Protein AF-A0AAW5BYF8-F1 (afdb_monomer_lite)

Sequence (85 aa):
MQEEKEAKVVMLRNGENVSVSCWNVDLPGLAMMLGVFAGTVATEAIKRGMSVDDVKDAMLDIFLASTARLDERAVEEIINGNTVL

Organism: NCBI:txid358742

Radius of gyration: 15.73 Å; chains: 1; bounding box: 45×26×40 Å

pLDDT: mean 73.42, std 11.85, range [40.53, 90.19]

Structure (mmCIF, N/CA/C/O backbone):
data_AF-A0AAW5BYF8-F1
#
_entry.id   AF-A0AAW5BYF8-F1
#
loop_
_atom_site.group_PDB
_atom_site.id
_atom_site.type_symbol
_atom_site.label_atom_id
_atom_site.label_alt_id
_atom_site.label_comp_id
_atom_site.label_asym_id
_atom_site.label_entity_id
_atom_site.label_seq_id
_atom_site.pdbx_PDB_ins_code
_atom_site.Cartn_x
_atom_site.Cartn_y
_atom_site.Cartn_z
_atom_site.occupancy
_atom_site.B_iso_o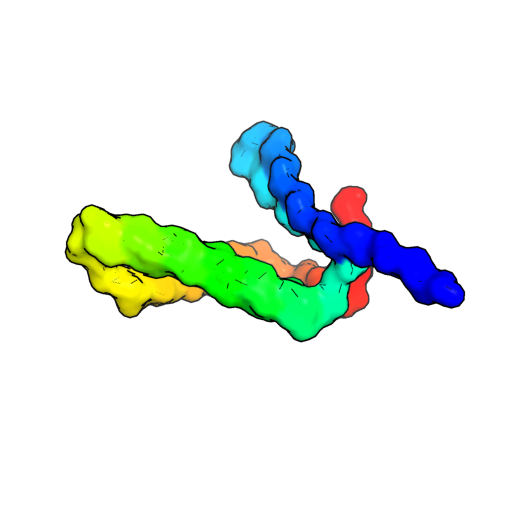r_equiv
_atom_site.auth_seq_id
_atom_site.auth_comp_id
_atom_site.auth_asym_id
_atom_site.auth_atom_id
_atom_site.pdbx_PDB_model_num
ATOM 1 N N . MET A 1 1 ? 34.215 -2.246 -6.044 1.00 44.34 1 MET A N 1
ATOM 2 C CA . MET A 1 1 ? 33.173 -1.596 -5.227 1.00 44.34 1 MET A CA 1
ATOM 3 C C . MET A 1 1 ? 31.942 -1.472 -6.095 1.00 44.34 1 MET A C 1
ATOM 5 O O . MET A 1 1 ? 32.042 -0.863 -7.151 1.00 44.34 1 MET A O 1
ATOM 9 N N . GLN A 1 2 ? 30.846 -2.128 -5.726 1.00 55.50 2 GLN A N 1
ATOM 10 C CA . GLN A 1 2 ? 29.554 -1.904 -6.373 1.00 55.50 2 GLN A CA 1
ATOM 11 C C . GLN A 1 2 ? 29.071 -0.531 -5.893 1.00 55.50 2 GLN A C 1
ATOM 13 O O . GLN A 1 2 ? 29.067 -0.298 -4.688 1.00 55.50 2 GLN A O 1
ATOM 18 N N . GLU A 1 3 ? 28.765 0.396 -6.803 1.00 59.03 3 GLU A N 1
ATOM 19 C CA . GLU A 1 3 ? 28.087 1.637 -6.414 1.00 59.03 3 GLU A CA 1
ATOM 20 C C . GLU A 1 3 ? 26.745 1.258 -5.785 1.00 59.03 3 GLU A C 1
ATOM 22 O O . GLU A 1 3 ? 25.907 0.631 -6.439 1.00 59.03 3 GLU A O 1
ATOM 27 N N . GLU A 1 4 ? 26.555 1.600 -4.511 1.00 63.66 4 GLU A N 1
ATOM 28 C CA . GLU A 1 4 ? 25.257 1.480 -3.857 1.00 63.66 4 GLU A CA 1
ATOM 29 C C . GLU A 1 4 ? 24.282 2.420 -4.573 1.00 63.66 4 GLU A C 1
ATOM 31 O O . GLU A 1 4 ? 24.352 3.643 -4.446 1.00 63.66 4 GLU A O 1
ATOM 36 N N . LYS A 1 5 ? 23.390 1.852 -5.389 1.00 70.44 5 LYS A N 1
ATOM 37 C CA . LYS A 1 5 ? 22.311 2.615 -6.011 1.00 70.44 5 LYS A CA 1
ATOM 38 C C . LYS A 1 5 ? 21.206 2.803 -4.986 1.00 70.44 5 LYS A C 1
ATOM 40 O O . LYS A 1 5 ? 20.553 1.846 -4.589 1.00 70.44 5 LYS A O 1
ATOM 45 N N . GLU A 1 6 ? 21.001 4.048 -4.578 1.00 78.94 6 GLU A N 1
ATOM 46 C CA . GLU A 1 6 ? 19.925 4.424 -3.668 1.00 78.94 6 GLU A CA 1
ATOM 47 C C . GLU A 1 6 ? 18.557 4.049 -4.271 1.00 78.94 6 GLU A C 1
ATOM 49 O O . GLU A 1 6 ? 18.223 4.442 -5.398 1.00 78.94 6 GLU A O 1
ATOM 54 N N . ALA A 1 7 ? 17.781 3.277 -3.510 1.00 80.88 7 ALA A N 1
ATOM 55 C CA . ALA A 1 7 ? 16.394 2.946 -3.804 1.00 80.88 7 ALA A CA 1
ATOM 56 C C . ALA A 1 7 ? 15.489 4.132 -3.447 1.00 80.88 7 ALA A C 1
ATOM 58 O O . ALA A 1 7 ? 15.605 4.695 -2.357 1.00 80.88 7 ALA A O 1
ATOM 59 N N . LYS A 1 8 ? 14.586 4.525 -4.352 1.00 81.88 8 LYS A N 1
ATOM 60 C CA . LYS A 1 8 ? 13.748 5.727 -4.178 1.00 81.88 8 LYS A CA 1
ATOM 61 C C . LYS A 1 8 ? 12.287 5.442 -4.463 1.00 81.88 8 LYS A C 1
ATOM 63 O O . LYS A 1 8 ? 11.980 4.830 -5.479 1.00 81.88 8 LYS A O 1
ATOM 68 N N . VAL A 1 9 ? 11.412 5.974 -3.610 1.00 80.69 9 VAL A N 1
ATOM 69 C CA . VAL A 1 9 ? 9.972 6.112 -3.860 1.00 80.69 9 VAL A CA 1
ATOM 70 C C . VAL A 1 9 ? 9.659 7.600 -3.910 1.00 80.69 9 VAL A C 1
ATOM 72 O O . VAL A 1 9 ? 9.967 8.326 -2.966 1.00 80.69 9 VAL A O 1
ATOM 75 N N . VAL A 1 10 ? 9.056 8.066 -5.000 1.00 83.38 10 VAL A N 1
ATOM 76 C CA . VAL A 1 10 ? 8.610 9.457 -5.135 1.00 83.38 10 VAL A CA 1
ATOM 77 C C . VAL A 1 10 ? 7.108 9.461 -5.350 1.00 83.38 10 VAL A C 1
ATOM 79 O O . VAL A 1 10 ? 6.594 8.789 -6.240 1.00 83.38 10 VAL A O 1
ATOM 82 N N . MET A 1 11 ? 6.416 10.240 -4.524 1.00 82.44 11 MET A N 1
ATOM 83 C CA . MET A 1 11 ? 4.992 10.514 -4.660 1.00 82.44 11 MET A CA 1
ATOM 84 C C . MET A 1 11 ? 4.838 11.939 -5.183 1.00 82.44 11 MET A C 1
ATOM 86 O O . MET A 1 11 ? 5.232 12.892 -4.509 1.00 82.44 11 MET A O 1
ATOM 90 N N . LEU A 1 12 ? 4.295 12.090 -6.387 1.00 82.50 12 LEU A N 1
ATOM 91 C CA . LEU A 1 12 ? 4.039 13.389 -7.007 1.00 82.50 12 LEU A CA 1
ATOM 92 C C . LEU A 1 12 ? 2.533 13.626 -7.074 1.00 82.50 12 LEU A C 1
ATOM 94 O O . LEU A 1 12 ? 1.770 12.747 -7.473 1.00 82.50 12 LEU A O 1
ATOM 98 N N . ARG A 1 13 ? 2.103 14.824 -6.677 1.00 80.75 13 ARG A N 1
ATOM 99 C CA . ARG A 1 13 ? 0.713 15.263 -6.806 1.00 80.75 13 ARG A CA 1
ATOM 100 C C . ARG A 1 13 ? 0.565 16.092 -8.077 1.00 80.75 13 ARG A C 1
ATOM 102 O O . ARG A 1 13 ? 1.121 17.183 -8.157 1.00 80.75 13 ARG A O 1
ATOM 109 N N . ASN A 1 14 ? -0.251 15.605 -9.007 1.00 81.06 14 ASN A N 1
ATOM 110 C CA . ASN A 1 14 ? -0.600 16.276 -10.256 1.00 81.06 14 ASN A CA 1
ATOM 111 C C . ASN A 1 14 ? -2.107 16.579 -10.239 1.00 81.06 14 ASN A C 1
ATOM 113 O O . ASN A 1 14 ? -2.924 15.806 -10.739 1.00 81.06 14 A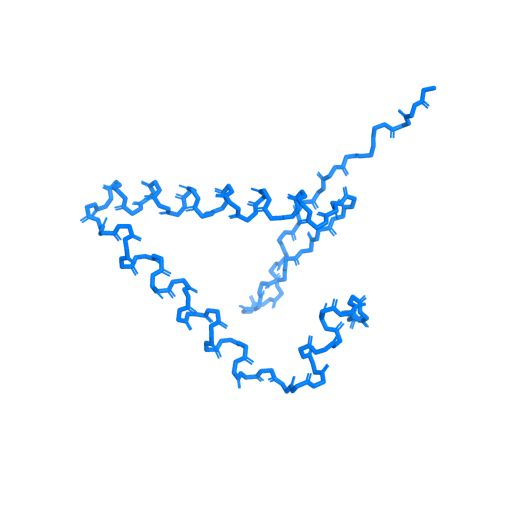SN A O 1
ATOM 117 N N . GLY A 1 15 ? -2.481 17.691 -9.598 1.00 83.88 15 GLY A N 1
ATOM 118 C CA . GLY A 1 15 ? -3.884 18.047 -9.357 1.00 83.88 15 GLY A CA 1
ATOM 119 C C . GLY A 1 15 ? -4.558 17.112 -8.345 1.00 83.88 15 GLY A C 1
ATOM 120 O O . GLY A 1 15 ? -4.090 16.971 -7.208 1.00 83.88 15 GLY A O 1
ATOM 121 N N . GLU A 1 16 ? -5.660 16.479 -8.756 1.00 77.75 16 GLU A N 1
ATOM 122 C CA . GLU A 1 16 ? -6.374 15.473 -7.952 1.00 77.75 16 GLU A CA 1
ATOM 123 C C . GLU A 1 16 ? -5.675 14.106 -7.952 1.00 77.75 16 GLU A C 1
ATOM 125 O O . GLU A 1 16 ? -5.867 13.316 -7.028 1.00 77.75 16 GLU A O 1
ATOM 130 N N . ASN A 1 17 ? -4.807 13.854 -8.934 1.00 61.25 17 ASN A N 1
ATOM 131 C CA . ASN A 1 17 ? -4.110 12.583 -9.078 1.00 61.25 17 ASN A CA 1
ATOM 132 C C . ASN A 1 17 ? -2.813 12.557 -8.261 1.00 61.25 17 ASN A C 1
ATOM 134 O O . ASN A 1 17 ? -2.090 13.553 -8.155 1.00 61.25 17 ASN A O 1
ATOM 138 N N . VAL A 1 18 ? -2.490 11.383 -7.720 1.00 75.88 18 VAL A N 1
ATOM 139 C CA . VAL A 1 18 ? -1.202 11.096 -7.080 1.00 75.88 18 VAL A CA 1
ATOM 140 C C . VAL A 1 18 ? -0.524 9.988 -7.875 1.00 75.88 18 VAL A C 1
ATOM 142 O O . VAL A 1 18 ? -1.084 8.905 -8.016 1.00 75.88 18 VAL A O 1
ATOM 145 N N . SER A 1 19 ? 0.673 10.253 -8.394 1.00 73.69 19 SER A N 1
ATOM 146 C CA . SER A 1 19 ? 1.520 9.247 -9.037 1.00 73.69 19 SER A CA 1
ATOM 147 C C . SER A 1 19 ? 2.602 8.789 -8.069 1.00 73.69 19 SER A C 1
ATOM 149 O O . SER A 1 19 ? 3.264 9.623 -7.445 1.00 73.69 19 SER A O 1
ATOM 151 N N . VAL A 1 20 ? 2.805 7.479 -7.973 1.00 80.50 20 VAL A N 1
ATOM 152 C CA . VAL A 1 20 ? 3.876 6.877 -7.176 1.00 80.50 20 VAL A CA 1
ATOM 153 C C . VAL A 1 20 ? 4.837 6.174 -8.121 1.00 80.50 20 VAL A C 1
ATOM 155 O O . VAL A 1 20 ? 4.426 5.296 -8.874 1.00 80.50 20 VAL A O 1
ATOM 158 N N . SER A 1 21 ? 6.110 6.548 -8.064 1.00 81.38 21 SER A N 1
ATOM 159 C CA . SER A 1 21 ? 7.164 5.973 -8.900 1.00 81.38 21 SER A CA 1
ATOM 160 C C . SER A 1 21 ? 8.286 5.429 -8.024 1.00 81.38 21 SER A C 1
ATOM 162 O O . SER A 1 21 ? 8.625 6.029 -7.000 1.00 81.38 21 SER A O 1
ATOM 164 N N . CYS A 1 22 ? 8.859 4.295 -8.426 1.00 80.44 22 CYS A N 1
ATOM 165 C CA . CYS A 1 22 ? 9.951 3.635 -7.716 1.00 80.44 22 CYS A CA 1
ATOM 166 C C . CYS A 1 22 ? 11.163 3.471 -8.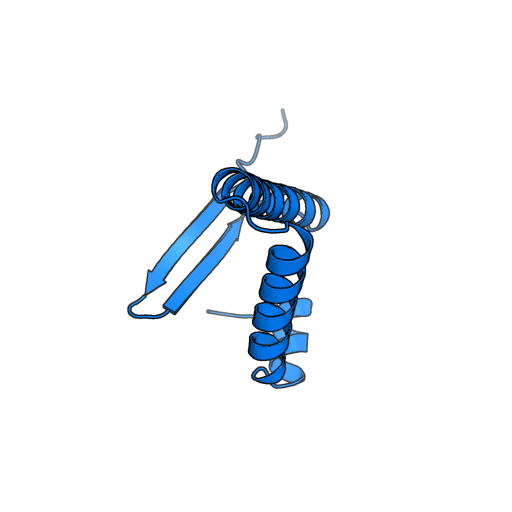644 1.00 80.44 22 CYS A C 1
ATOM 168 O O . CYS A 1 22 ? 11.001 3.074 -9.796 1.00 80.44 22 CYS A O 1
ATOM 170 N N . TRP A 1 23 ? 12.374 3.750 -8.154 1.00 83.44 23 TRP A N 1
ATOM 171 C CA . TRP A 1 23 ? 13.625 3.611 -8.917 1.00 83.44 23 TRP A CA 1
ATOM 172 C C . TRP A 1 23 ? 14.633 2.755 -8.168 1.00 83.44 23 TRP A C 1
ATOM 174 O O . TRP A 1 23 ? 14.790 2.908 -6.957 1.00 83.44 23 TRP A O 1
ATOM 184 N N . ASN A 1 24 ? 15.373 1.928 -8.914 1.00 83.75 24 ASN A N 1
ATOM 185 C CA . ASN A 1 24 ? 16.387 1.008 -8.385 1.00 83.75 24 ASN A CA 1
ATOM 186 C C . ASN A 1 24 ? 15.831 0.043 -7.320 1.00 83.75 24 ASN A C 1
ATOM 188 O O . ASN A 1 24 ? 16.532 -0.312 -6.378 1.00 83.75 24 ASN A O 1
ATOM 192 N N . VAL A 1 25 ? 14.567 -0.361 -7.465 1.00 78.88 25 VAL A N 1
ATOM 193 C CA . VAL A 1 25 ? 13.895 -1.319 -6.584 1.00 78.88 25 VAL A CA 1
ATOM 194 C C . VAL A 1 25 ? 13.466 -2.510 -7.429 1.00 78.88 25 VAL A C 1
ATOM 196 O O . VAL A 1 25 ? 12.795 -2.337 -8.445 1.00 78.88 25 VAL A O 1
ATOM 199 N N . ASP A 1 26 ? 13.884 -3.708 -7.036 1.00 77.31 26 ASP A N 1
ATOM 200 C CA . ASP A 1 26 ? 13.423 -4.954 -7.637 1.00 77.31 26 ASP A CA 1
ATOM 201 C C . ASP A 1 26 ? 12.047 -5.356 -7.080 1.00 77.31 26 ASP A C 1
ATOM 203 O O . ASP A 1 26 ? 11.550 -4.786 -6.110 1.00 77.31 26 ASP A O 1
ATOM 207 N N . LEU A 1 27 ? 11.394 -6.339 -7.701 1.00 71.62 27 LEU A N 1
ATOM 208 C CA . LEU A 1 27 ? 10.048 -6.748 -7.290 1.00 71.62 27 LEU A CA 1
ATOM 209 C C . LEU A 1 27 ? 9.968 -7.182 -5.803 1.00 71.62 27 LEU A C 1
ATOM 211 O O . LEU A 1 27 ? 9.030 -6.759 -5.122 1.00 71.62 27 LEU A O 1
ATOM 215 N N . PRO A 1 28 ? 10.937 -7.943 -5.249 1.00 71.00 28 PRO A N 1
ATOM 216 C CA . PRO A 1 28 ? 10.983 -8.228 -3.814 1.00 71.00 28 PRO A CA 1
ATOM 217 C C . PRO A 1 28 ? 11.145 -6.978 -2.939 1.00 71.00 28 PRO A C 1
ATOM 219 O O . PRO A 1 28 ? 10.449 -6.847 -1.929 1.00 71.00 28 PRO A O 1
ATOM 222 N N . GLY A 1 29 ? 12.021 -6.042 -3.315 1.00 71.81 29 GLY A N 1
ATOM 223 C CA . GLY A 1 29 ? 12.194 -4.775 -2.609 1.00 71.81 29 GLY A CA 1
ATOM 224 C C . GLY A 1 29 ? 10.927 -3.924 -2.638 1.00 71.81 29 GLY A C 1
ATOM 225 O O . GLY A 1 29 ? 10.550 -3.341 -1.622 1.00 71.81 29 GLY A O 1
ATOM 226 N N . LEU A 1 30 ? 10.206 -3.923 -3.761 1.00 73.69 30 LEU A N 1
ATOM 227 C CA . LEU A 1 30 ? 8.937 -3.216 -3.901 1.00 73.69 30 LEU A CA 1
ATOM 228 C C . LEU A 1 30 ? 7.867 -3.838 -2.997 1.00 73.69 30 LEU A C 1
ATOM 230 O O . LEU A 1 30 ? 7.164 -3.115 -2.294 1.00 73.69 30 LEU A O 1
ATOM 234 N N . ALA A 1 31 ? 7.782 -5.171 -2.947 1.00 69.38 31 ALA A N 1
ATOM 235 C CA . ALA A 1 31 ? 6.877 -5.885 -2.047 1.00 69.38 31 ALA A CA 1
ATOM 236 C C . ALA A 1 31 ? 7.185 -5.585 -0.569 1.00 69.38 31 ALA A C 1
ATOM 238 O O . ALA A 1 31 ? 6.270 -5.363 0.226 1.00 69.38 31 ALA A O 1
ATOM 239 N N . MET A 1 32 ? 8.468 -5.508 -0.205 1.00 71.31 32 MET A N 1
ATOM 240 C CA . MET A 1 32 ? 8.895 -5.117 1.139 1.00 71.31 32 MET A CA 1
ATOM 241 C C . MET A 1 32 ? 8.474 -3.676 1.470 1.00 71.31 32 MET A C 1
ATOM 243 O O . MET A 1 32 ? 7.945 -3.431 2.553 1.00 71.31 32 MET A O 1
ATOM 247 N N . MET A 1 33 ? 8.636 -2.734 0.535 1.00 75.62 33 MET A N 1
ATOM 248 C CA . MET A 1 33 ? 8.193 -1.343 0.701 1.00 75.62 33 MET A CA 1
ATOM 249 C C . MET A 1 33 ? 6.670 -1.229 0.840 1.00 75.62 33 MET A C 1
ATOM 251 O O . MET A 1 33 ? 6.190 -0.510 1.717 1.00 75.62 33 MET A O 1
ATOM 255 N N . LEU A 1 34 ? 5.902 -1.973 0.040 1.00 75.25 34 LEU A N 1
ATOM 256 C CA . LEU A 1 34 ? 4.444 -2.067 0.185 1.00 75.25 34 LEU A CA 1
ATOM 257 C C . LEU A 1 34 ? 4.051 -2.621 1.560 1.00 75.25 34 LEU A C 1
ATOM 259 O O . LEU A 1 34 ? 3.136 -2.094 2.191 1.00 75.25 34 LEU A O 1
ATOM 263 N N . GLY A 1 35 ? 4.786 -3.615 2.067 1.00 71.88 35 GLY A N 1
ATOM 264 C CA . GLY A 1 35 ? 4.624 -4.123 3.429 1.00 71.88 35 GLY A CA 1
ATOM 265 C C . GLY A 1 35 ? 4.841 -3.049 4.502 1.00 71.88 35 GLY A C 1
ATOM 266 O O . GLY A 1 35 ? 4.069 -2.971 5.456 1.00 71.88 35 GLY A O 1
ATOM 267 N N . VAL A 1 36 ? 5.832 -2.166 4.329 1.00 75.62 36 VAL A N 1
ATOM 268 C CA . VAL A 1 36 ? 6.065 -1.026 5.238 1.00 75.62 36 VAL A CA 1
ATOM 269 C C . VAL A 1 36 ? 4.889 -0.047 5.208 1.00 75.62 36 VAL A C 1
ATOM 271 O O . VAL A 1 36 ? 4.419 0.363 6.269 1.00 75.62 36 VAL A O 1
ATOM 274 N N . PHE A 1 37 ? 4.367 0.293 4.026 1.00 78.81 37 PHE A N 1
ATOM 275 C CA . PHE A 1 37 ? 3.185 1.157 3.907 1.00 78.81 37 PHE A CA 1
ATOM 276 C C . PHE A 1 37 ? 1.926 0.521 4.513 1.00 78.81 37 PHE A C 1
ATOM 278 O O . PHE A 1 37 ? 1.155 1.203 5.185 1.00 78.81 37 PHE A O 1
ATOM 285 N N . ALA A 1 38 ? 1.730 -0.789 4.354 1.00 79.31 38 ALA A N 1
ATOM 286 C CA . ALA A 1 38 ? 0.649 -1.501 5.033 1.00 79.31 38 ALA A CA 1
ATOM 287 C C . ALA A 1 38 ? 0.812 -1.435 6.563 1.00 79.31 38 ALA A C 1
ATOM 289 O O . ALA A 1 38 ? -0.154 -1.192 7.287 1.00 79.31 38 ALA A O 1
ATOM 290 N N . GLY A 1 39 ? 2.044 -1.566 7.064 1.00 76.69 39 GLY A N 1
ATOM 291 C CA . GLY A 1 39 ? 2.362 -1.438 8.485 1.00 76.69 39 GLY A CA 1
ATOM 292 C C . GLY A 1 39 ? 2.072 -0.048 9.065 1.00 76.69 39 GLY A C 1
ATOM 293 O O . GLY A 1 39 ? 1.554 0.051 10.182 1.00 76.69 39 GLY A O 1
ATOM 294 N N . THR A 1 40 ? 2.351 1.036 8.331 1.00 81.62 40 THR A N 1
ATOM 295 C CA . THR A 1 40 ? 2.044 2.404 8.797 1.00 81.62 40 THR A CA 1
ATOM 296 C C . THR A 1 40 ? 0.540 2.648 8.874 1.00 81.62 40 THR A C 1
ATOM 298 O O . THR A 1 40 ? 0.058 3.196 9.867 1.00 81.62 40 THR A O 1
ATOM 301 N N . VAL A 1 41 ? -0.207 2.173 7.878 1.00 82.81 41 VAL A N 1
ATOM 302 C CA . VAL A 1 41 ? -1.672 2.248 7.844 1.00 82.81 41 VAL A CA 1
ATOM 303 C C . VAL A 1 41 ? -2.296 1.424 8.978 1.00 82.81 41 VAL A C 1
ATOM 305 O O . VAL A 1 41 ? -3.137 1.939 9.714 1.00 82.81 41 VAL A O 1
ATOM 308 N N . ALA A 1 42 ? -1.830 0.191 9.202 1.00 81.06 42 ALA A N 1
ATOM 309 C CA . ALA A 1 42 ? -2.286 -0.652 10.310 1.00 81.06 42 ALA A CA 1
ATOM 310 C C . ALA A 1 42 ? -1.981 -0.030 11.685 1.00 81.06 42 ALA A C 1
ATOM 312 O O . ALA A 1 42 ? -2.818 -0.054 12.586 1.00 81.06 42 ALA A O 1
ATOM 313 N N . THR A 1 43 ? -0.807 0.586 11.846 1.00 85.75 43 THR A N 1
ATOM 314 C CA . THR A 1 43 ? -0.437 1.289 13.086 1.00 85.75 43 THR A CA 1
ATOM 315 C C . THR A 1 43 ? -1.393 2.445 13.381 1.00 85.75 43 THR A C 1
ATOM 317 O O . THR A 1 43 ? -1.796 2.647 14.527 1.00 85.75 43 THR A O 1
ATOM 320 N N . GLU A 1 44 ? -1.772 3.209 12.360 1.00 84.31 44 GLU A N 1
ATOM 321 C CA . GLU A 1 44 ? -2.720 4.312 12.510 1.00 84.31 44 GLU A CA 1
ATOM 322 C C . GLU A 1 44 ? -4.143 3.814 12.808 1.00 84.31 44 GLU A C 1
ATOM 324 O O . GLU A 1 44 ? -4.837 4.406 13.636 1.00 84.31 44 GLU A O 1
ATOM 329 N N . ALA A 1 45 ? -4.548 2.688 12.214 1.00 85.88 45 ALA A N 1
ATOM 330 C CA . ALA A 1 45 ? -5.811 2.019 12.519 1.00 85.88 45 ALA A CA 1
ATOM 331 C C . ALA A 1 45 ? -5.901 1.640 14.006 1.00 85.88 45 ALA A C 1
ATOM 333 O O . ALA A 1 45 ? -6.863 2.008 14.683 1.00 85.88 45 ALA A O 1
ATOM 334 N N . ILE A 1 46 ? -4.850 1.006 14.541 1.00 85.50 46 ILE A N 1
ATOM 335 C CA . ILE A 1 46 ? -4.764 0.620 15.957 1.00 85.50 46 ILE A CA 1
ATOM 336 C C . ILE A 1 46 ? -4.897 1.846 16.867 1.00 85.50 46 ILE A C 1
ATOM 338 O O . ILE A 1 46 ? -5.669 1.821 17.825 1.00 85.50 46 ILE A O 1
ATOM 342 N N . LYS A 1 47 ? -4.201 2.951 16.559 1.00 88.06 47 LYS A N 1
ATOM 343 C CA . LYS A 1 47 ? -4.288 4.196 17.350 1.00 88.06 47 LYS A CA 1
ATOM 344 C C . LYS A 1 47 ? -5.699 4.780 17.400 1.00 88.06 47 LYS A C 1
ATOM 346 O O . LYS A 1 47 ? -6.049 5.433 18.379 1.00 88.06 47 LYS A O 1
ATOM 351 N N . ARG A 1 48 ? -6.492 4.571 16.350 1.00 88.12 48 ARG A N 1
ATOM 352 C CA . ARG A 1 48 ? -7.871 5.066 16.231 1.00 88.12 48 ARG A CA 1
ATOM 353 C C . ARG A 1 48 ? -8.913 4.066 16.736 1.00 88.12 48 ARG A C 1
ATOM 355 O O . ARG A 1 48 ? -10.102 4.350 16.640 1.00 88.12 48 ARG A O 1
ATOM 362 N N . GLY A 1 49 ? -8.486 2.918 17.269 1.00 89.19 49 GLY A N 1
ATOM 363 C CA . GLY A 1 49 ? -9.382 1.849 17.713 1.00 89.19 49 GLY A CA 1
ATOM 364 C C . GLY A 1 49 ? -10.113 1.152 16.564 1.00 89.19 49 GLY A C 1
ATOM 365 O O . GLY A 1 49 ? -11.176 0.578 16.780 1.00 89.19 49 GLY A O 1
ATOM 366 N N . MET A 1 50 ? -9.575 1.231 15.345 1.00 87.19 50 MET A N 1
ATOM 367 C CA . MET A 1 50 ? -10.128 0.572 14.165 1.00 87.19 50 ME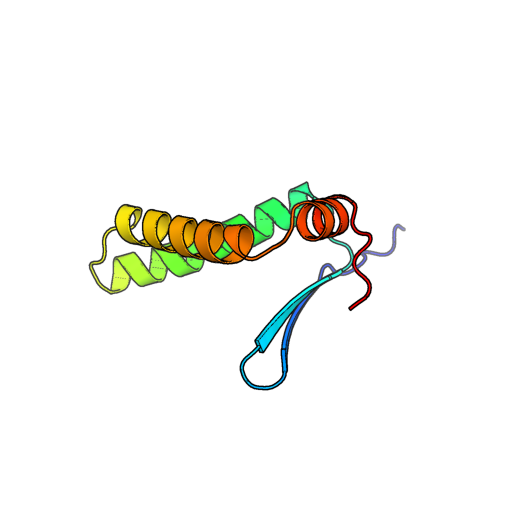T A CA 1
ATOM 368 C C . MET A 1 50 ? -9.581 -0.852 14.042 1.00 87.19 50 MET A C 1
ATOM 370 O O . MET A 1 50 ? -8.425 -1.116 14.383 1.00 87.19 50 MET A O 1
ATOM 374 N N . SER A 1 51 ? -10.399 -1.765 13.518 1.00 90.19 51 SER A N 1
ATOM 375 C CA . SER A 1 51 ? -9.957 -3.120 13.191 1.00 90.19 51 SER A CA 1
ATOM 376 C C . SER A 1 51 ? -8.951 -3.079 12.041 1.00 90.19 51 SER A C 1
ATOM 378 O O . SER A 1 51 ? -9.195 -2.457 11.008 1.00 90.19 51 SER A O 1
ATOM 380 N N . VAL A 1 52 ? -7.817 -3.762 12.207 1.00 86.38 52 VAL A N 1
ATOM 381 C CA . VAL A 1 52 ? -6.821 -3.907 11.134 1.00 86.38 52 VAL A CA 1
ATOM 382 C C . VAL A 1 52 ? -7.402 -4.701 9.962 1.00 86.38 52 VAL A C 1
ATOM 384 O O . VAL A 1 52 ? -7.059 -4.417 8.816 1.00 86.38 52 VAL A O 1
ATOM 387 N N . ASP A 1 53 ? -8.314 -5.640 10.232 1.00 87.75 53 ASP A N 1
ATOM 388 C CA . ASP A 1 53 ? -9.005 -6.389 9.183 1.00 87.75 53 ASP A CA 1
ATOM 389 C C . ASP A 1 53 ? -9.894 -5.482 8.331 1.00 87.75 53 ASP A C 1
ATOM 391 O O . ASP A 1 53 ? -9.804 -5.550 7.109 1.00 87.75 53 ASP A O 1
ATOM 395 N N . ASP A 1 54 ? -10.638 -4.559 8.948 1.00 85.44 54 ASP A N 1
ATOM 396 C CA . ASP A 1 54 ? -11.489 -3.612 8.213 1.00 85.44 54 ASP A CA 1
ATOM 397 C C . ASP A 1 54 ? -10.649 -2.680 7.328 1.00 85.44 54 ASP A C 1
ATOM 399 O O . ASP A 1 54 ? -11.039 -2.329 6.216 1.00 85.44 54 ASP A O 1
ATOM 403 N N . VAL A 1 55 ? -9.465 -2.279 7.803 1.00 83.19 55 VAL A N 1
ATOM 404 C CA . VAL A 1 55 ? -8.547 -1.434 7.028 1.00 83.19 55 VAL A CA 1
ATOM 405 C C . VAL A 1 55 ? -7.907 -2.205 5.876 1.00 83.19 55 VAL A C 1
ATOM 407 O O . VAL A 1 55 ? -7.797 -1.669 4.774 1.00 83.19 55 VAL A O 1
ATOM 410 N N . LYS A 1 56 ? -7.526 -3.465 6.097 1.00 85.62 56 LYS A N 1
ATOM 411 C CA . LYS A 1 56 ? -7.042 -4.372 5.048 1.00 85.62 56 LYS A CA 1
ATOM 412 C C . LYS A 1 56 ? -8.110 -4.575 3.970 1.00 85.62 56 LYS A C 1
ATOM 414 O O . LYS A 1 56 ? -7.791 -4.438 2.791 1.00 85.62 56 LYS A O 1
ATOM 419 N N . ASP A 1 57 ? -9.351 -4.850 4.361 1.00 85.94 57 ASP A N 1
ATOM 420 C CA . ASP A 1 57 ? -10.458 -5.060 3.424 1.00 85.94 57 ASP A CA 1
ATOM 421 C C . ASP A 1 57 ? -10.761 -3.773 2.641 1.00 85.94 57 ASP A C 1
ATOM 423 O O . ASP A 1 57 ? -10.836 -3.807 1.416 1.00 85.94 57 ASP A O 1
ATOM 427 N N . ALA A 1 58 ? -10.774 -2.609 3.299 1.00 80.88 58 ALA A N 1
ATOM 428 C CA . ALA A 1 58 ? -10.933 -1.321 2.620 1.00 80.88 58 ALA A CA 1
ATOM 429 C C . ALA A 1 58 ? -9.799 -1.022 1.618 1.00 80.88 58 ALA A C 1
ATOM 431 O O . ALA A 1 58 ? -10.044 -0.482 0.538 1.00 80.88 58 ALA A O 1
ATOM 432 N N . MET A 1 59 ? -8.550 -1.368 1.947 1.00 82.75 59 MET A N 1
ATOM 433 C CA . MET A 1 59 ? -7.422 -1.233 1.017 1.00 82.75 59 MET A CA 1
ATOM 434 C C . MET A 1 59 ? -7.564 -2.169 -0.189 1.00 82.75 59 MET A C 1
ATOM 436 O O . MET A 1 59 ? -7.280 -1.755 -1.316 1.00 82.75 59 MET A O 1
ATOM 440 N N . LEU A 1 60 ? -8.019 -3.405 0.036 1.00 80.25 60 LEU A N 1
ATOM 441 C CA . LEU A 1 60 ? -8.291 -4.375 -1.023 1.00 80.25 60 LEU A CA 1
ATOM 442 C C . LEU A 1 60 ? -9.417 -3.883 -1.942 1.00 80.25 60 LEU A C 1
ATOM 444 O O . LEU A 1 60 ? -9.268 -3.922 -3.161 1.00 80.25 60 LEU A O 1
ATOM 448 N N . ASP A 1 61 ? -10.495 -3.349 -1.374 1.00 79.38 61 ASP A N 1
ATOM 449 C CA . ASP A 1 61 ? -11.627 -2.805 -2.124 1.00 79.38 61 ASP A CA 1
ATOM 450 C C . ASP A 1 61 ? -11.216 -1.612 -2.991 1.00 79.38 61 ASP A C 1
ATOM 452 O O . ASP A 1 61 ? -11.590 -1.541 -4.162 1.00 79.38 61 ASP A O 1
ATOM 456 N N . ILE A 1 62 ? -10.397 -0.694 -2.466 1.00 75.94 62 ILE A N 1
ATOM 457 C CA . ILE A 1 62 ? -9.850 0.431 -3.243 1.00 75.94 62 ILE A CA 1
ATOM 458 C C . ILE A 1 62 ? -9.000 -0.086 -4.406 1.00 75.94 62 ILE A C 1
ATOM 460 O O . ILE A 1 62 ? -9.116 0.422 -5.526 1.00 75.94 62 ILE A O 1
ATOM 464 N N . PHE A 1 63 ? -8.161 -1.096 -4.165 1.00 75.31 63 PHE A N 1
ATOM 465 C CA . PHE A 1 63 ? -7.337 -1.709 -5.203 1.00 75.31 63 PHE A CA 1
ATOM 466 C C . PHE A 1 63 ? -8.194 -2.373 -6.289 1.00 75.31 63 PHE A C 1
ATOM 468 O O . PHE A 1 63 ? -8.003 -2.103 -7.476 1.00 75.31 63 PHE A O 1
ATOM 475 N N . LEU A 1 64 ? -9.177 -3.186 -5.903 1.00 73.94 64 LEU A N 1
ATOM 476 C CA . LEU A 1 64 ? -10.087 -3.866 -6.827 1.00 73.94 64 LEU A CA 1
ATOM 477 C C . LEU A 1 64 ? -10.948 -2.869 -7.611 1.00 73.94 64 LEU A C 1
ATOM 479 O O . LEU A 1 64 ? -11.076 -2.990 -8.824 1.00 73.94 64 LEU A O 1
ATOM 483 N N . ALA A 1 65 ? -11.478 -1.830 -6.963 1.00 72.62 65 ALA A N 1
ATOM 484 C CA . ALA A 1 65 ? -12.251 -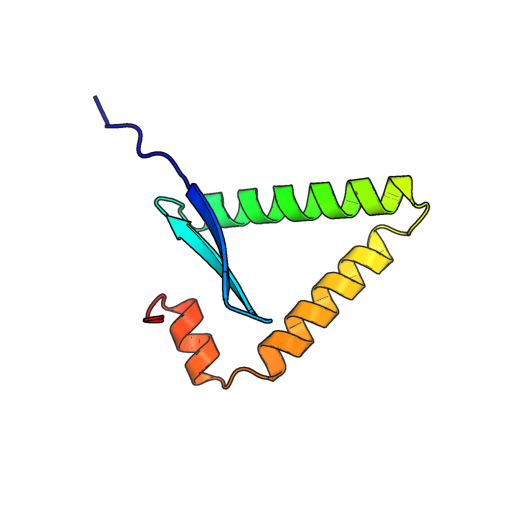0.783 -7.631 1.00 72.62 65 ALA A CA 1
ATOM 485 C C . ALA A 1 65 ? -11.402 0.047 -8.607 1.00 72.62 65 ALA A C 1
ATOM 487 O O . ALA A 1 65 ? -11.901 0.482 -9.647 1.00 72.62 65 ALA A O 1
ATOM 488 N N . SER A 1 66 ? -10.125 0.269 -8.288 1.00 65.31 66 SER A N 1
ATOM 489 C CA . SER A 1 66 ? -9.193 0.991 -9.162 1.00 65.31 66 SER A CA 1
ATOM 490 C C . SER A 1 66 ? -8.762 0.140 -10.355 1.00 65.31 66 SER A C 1
ATOM 492 O O . SER A 1 66 ? -8.665 0.657 -11.463 1.00 65.31 66 SER A O 1
ATOM 494 N N . THR A 1 67 ? -8.559 -1.164 -10.155 1.00 65.12 67 THR A N 1
ATOM 495 C CA . THR A 1 67 ? -8.148 -2.103 -11.213 1.00 65.12 67 THR A CA 1
ATOM 496 C C . THR A 1 67 ? -9.303 -2.545 -12.104 1.00 65.12 67 THR A C 1
ATOM 498 O O . THR A 1 67 ? -9.103 -2.684 -13.301 1.00 65.12 67 THR A O 1
ATOM 501 N N . ALA A 1 68 ? -10.531 -2.646 -11.590 1.00 63.44 68 ALA A N 1
ATOM 502 C CA . ALA A 1 68 ? -11.727 -2.895 -12.402 1.00 63.44 68 ALA A CA 1
ATOM 503 C C . ALA A 1 68 ? -12.029 -1.764 -13.407 1.00 63.44 68 ALA A C 1
ATOM 505 O O . ALA A 1 68 ? -12.811 -1.949 -14.336 1.00 63.44 68 ALA A O 1
ATOM 506 N N . ARG A 1 69 ? -11.433 -0.579 -13.212 1.00 56.94 69 ARG A N 1
ATOM 507 C CA . ARG A 1 69 ? -11.504 0.562 -14.138 1.00 56.94 69 ARG A CA 1
ATOM 508 C C . ARG A 1 69 ? -10.372 0.578 -15.168 1.00 56.94 69 ARG A C 1
ATOM 510 O O . ARG A 1 69 ? -10.413 1.411 -16.070 1.00 56.94 69 ARG A O 1
ATOM 517 N N . LEU A 1 70 ? -9.374 -0.291 -15.026 1.00 57.56 70 LEU A N 1
ATOM 518 C CA . LEU A 1 70 ? -8.299 -0.466 -15.995 1.00 57.56 70 LEU A CA 1
ATOM 519 C C . LEU A 1 70 ? -8.739 -1.533 -17.001 1.00 57.56 70 LEU A C 1
ATOM 521 O O . LEU A 1 70 ? -9.252 -2.579 -16.611 1.00 57.56 70 LEU A O 1
ATOM 525 N N . ASP A 1 71 ? -8.574 -1.265 -18.297 1.00 63.00 71 ASP A N 1
ATOM 526 C CA . ASP A 1 71 ? -8.795 -2.301 -19.306 1.00 63.00 71 ASP A CA 1
ATOM 527 C C . ASP A 1 71 ? -7.712 -3.401 -19.193 1.00 63.00 71 ASP A C 1
ATOM 529 O O . ASP A 1 71 ? -6.627 -3.162 -18.657 1.00 63.00 71 ASP A O 1
ATOM 533 N N . GLU A 1 72 ? -7.994 -4.615 -19.677 1.00 60.69 72 GLU A N 1
ATOM 534 C CA . GLU A 1 72 ? -7.068 -5.757 -19.581 1.00 60.69 72 GLU A CA 1
ATOM 535 C C . GLU A 1 72 ? -5.689 -5.488 -20.217 1.00 60.69 72 GLU A C 1
ATOM 537 O O . GLU A 1 72 ? -4.679 -5.945 -19.683 1.00 60.69 72 GLU A O 1
ATOM 542 N N . ARG A 1 73 ? -5.608 -4.689 -21.292 1.00 56.25 73 ARG A N 1
ATOM 543 C CA . ARG A 1 73 ? -4.334 -4.235 -21.874 1.00 56.25 73 ARG A CA 1
ATOM 544 C C . ARG A 1 73 ? -3.622 -3.239 -20.975 1.00 56.25 73 ARG A C 1
ATOM 546 O O . ARG A 1 73 ? -2.412 -3.343 -20.837 1.00 56.25 73 ARG A O 1
ATOM 553 N N . ALA A 1 74 ? -4.332 -2.305 -20.348 1.00 60.66 74 ALA A N 1
ATOM 554 C CA . ALA A 1 74 ? -3.723 -1.372 -19.399 1.00 60.66 74 ALA A CA 1
ATOM 555 C C . ALA A 1 74 ? -3.127 -2.120 -18.193 1.00 60.66 74 ALA A C 1
ATOM 557 O O . ALA A 1 74 ? -2.044 -1.779 -17.717 1.00 60.66 74 ALA A O 1
ATOM 558 N N . VAL A 1 75 ? -3.793 -3.183 -17.732 1.00 61.22 75 VAL A N 1
ATOM 559 C CA . VAL A 1 75 ? -3.272 -4.076 -16.686 1.00 61.22 75 VAL A CA 1
ATOM 560 C C . VAL A 1 75 ? -2.047 -4.855 -17.178 1.00 61.22 75 VAL A C 1
ATOM 562 O O . VAL A 1 75 ? -1.034 -4.886 -16.477 1.00 61.22 75 VAL A O 1
ATOM 565 N N . GLU A 1 76 ? -2.086 -5.435 -18.381 1.00 57.41 76 GLU A N 1
ATOM 566 C CA . GLU A 1 76 ? -0.929 -6.120 -18.977 1.00 57.41 76 GLU A CA 1
ATOM 567 C C . GLU A 1 76 ? 0.265 -5.181 -19.204 1.00 57.41 76 GLU A C 1
ATOM 569 O O . GLU A 1 76 ? 1.404 -5.570 -18.958 1.00 57.41 76 GLU A O 1
ATOM 574 N N . GLU A 1 77 ? 0.045 -3.943 -19.640 1.00 59.72 77 GLU A N 1
ATOM 575 C CA . GLU A 1 77 ? 1.105 -2.952 -19.851 1.00 59.72 77 GLU A CA 1
ATOM 576 C C . GLU A 1 77 ? 1.777 -2.540 -18.537 1.00 59.72 77 GLU A C 1
ATOM 578 O O . GLU A 1 77 ? 3.001 -2.397 -18.502 1.00 59.72 77 GLU A O 1
ATOM 583 N N . ILE A 1 78 ? 1.007 -2.419 -17.450 1.00 62.16 78 ILE A N 1
ATOM 584 C CA . ILE A 1 78 ? 1.533 -2.168 -16.099 1.00 62.16 78 ILE A CA 1
ATOM 585 C C . ILE A 1 78 ? 2.344 -3.371 -15.603 1.00 62.16 78 ILE A C 1
ATOM 587 O O . ILE A 1 78 ? 3.466 -3.198 -15.128 1.00 62.16 78 ILE A O 1
ATOM 591 N N . ILE A 1 79 ? 1.812 -4.592 -15.735 1.00 61.09 79 ILE A N 1
ATOM 592 C CA . ILE A 1 79 ? 2.489 -5.827 -15.297 1.00 61.09 79 ILE A CA 1
ATOM 593 C C . ILE A 1 79 ? 3.797 -6.041 -16.068 1.00 61.09 79 ILE A C 1
ATOM 595 O O . ILE A 1 79 ? 4.801 -6.445 -15.484 1.00 61.09 79 ILE A O 1
ATOM 599 N N . ASN A 1 80 ? 3.804 -5.734 -17.365 1.00 63.53 80 ASN A N 1
ATOM 600 C CA . ASN A 1 80 ? 4.973 -5.880 -18.227 1.00 63.53 80 ASN A CA 1
ATOM 601 C C . ASN A 1 80 ? 5.956 -4.699 -18.130 1.00 63.53 80 ASN A C 1
ATOM 603 O O . ASN A 1 80 ? 6.989 -4.720 -18.796 1.00 63.53 80 ASN A O 1
ATOM 607 N N . GLY A 1 81 ? 5.665 -3.679 -17.311 1.00 52.66 81 GLY A N 1
ATOM 608 C CA . GLY A 1 81 ? 6.535 -2.516 -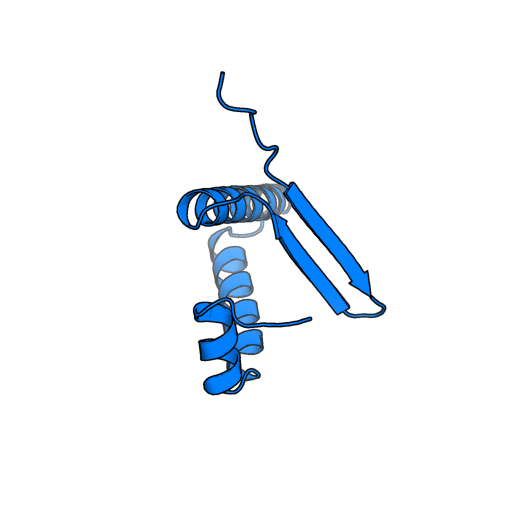17.113 1.00 52.66 81 GLY A CA 1
ATOM 609 C C . GLY A 1 81 ? 6.643 -1.593 -18.333 1.00 52.66 81 GLY A C 1
ATOM 610 O O . GLY A 1 81 ? 7.598 -0.826 -18.431 1.00 52.66 81 GLY A O 1
ATOM 611 N N . ASN A 1 82 ? 5.683 -1.662 -19.259 1.00 49.84 82 ASN A N 1
ATOM 612 C CA . ASN A 1 82 ? 5.694 -0.929 -20.529 1.00 49.84 82 ASN A CA 1
ATOM 613 C C . ASN A 1 82 ? 4.965 0.422 -20.468 1.00 49.84 82 ASN A C 1
ATOM 615 O O . ASN A 1 82 ? 4.826 1.094 -21.489 1.00 49.84 82 ASN A O 1
ATOM 619 N N . THR A 1 83 ? 4.500 0.844 -19.293 1.00 47.91 83 THR A N 1
ATOM 620 C CA . THR A 1 83 ? 3.799 2.120 -19.143 1.00 47.91 83 THR A CA 1
ATOM 621 C C . THR A 1 83 ? 4.768 3.298 -19.310 1.00 47.91 83 THR A C 1
ATOM 623 O O . THR A 1 83 ? 5.613 3.550 -18.451 1.00 47.91 83 THR A O 1
ATOM 626 N N . VAL A 1 84 ? 4.621 4.048 -20.406 1.00 45.31 84 VAL A N 1
ATOM 627 C CA . VAL A 1 84 ? 5.151 5.413 -20.538 1.00 45.31 84 VAL A CA 1
ATOM 628 C C . VAL A 1 84 ? 4.110 6.349 -19.925 1.00 45.31 84 VAL A C 1
ATOM 630 O O . VAL A 1 84 ? 3.012 6.474 -20.464 1.00 45.31 84 VAL A O 1
ATOM 633 N N . LEU A 1 85 ? 4.433 6.945 -18.774 1.00 40.53 85 LEU A N 1
ATOM 634 C CA . LEU A 1 85 ? 3.705 8.101 -18.235 1.00 40.53 85 LEU A CA 1
ATOM 635 C C . LEU A 1 85 ? 4.014 9.356 -19.056 1.00 40.53 85 LEU A C 1
ATOM 637 O O . LEU A 1 85 ? 5.202 9.535 -19.416 1.00 40.53 85 LEU A O 1
#

Foldseek 3Di:
DPPPDDWDWDWDDDDPDIDIDIPPADPVRVVVVVVVVLVVQLVVCVVVVHDSVVSVVVVVVVVCVVVVPADPVSVVCVVVVNDDD

Secondary structure (DSSP, 8-state):
-------EEEEEEETTEEEEEEES--HHHHHHHHHHHHHHHHHHHHHTT--HHHHHHHHHHHHHHHHTTS-HHHHHHHHTT----